Protein AF-A0A2D7XZB2-F1 (afdb_monomer)

Sequence (130 aa):
MTSLKFTTASALAALTLAACATAPNVPESSLPVRAEGALLSADAAGLAQTDLPKDWWRLYDSPVLDDLVQTALANNRSLAVSAANLEQVRAGLTQARAALLPSTTASSSAQYVRDPSFAPGDVETDVYSL

Foldseek 3Di:
DVVVVVVVVVVVVVVVVVVVDDDPDDPPPPDPPDPPDDDPPDDPVPDDPDDQDPPNVCVVVDPVSVVVVVVCVVDPVVVVVVVVVVVVVVVVVVVVVVVVDDDDDDDDDDDDDDDPVPDPPDPDDDDDDD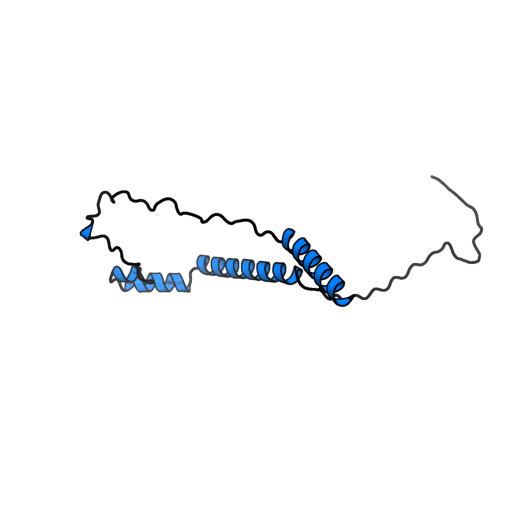

Mean predicted aligned error: 15.47 Å

Secondary structure (DSSP, 8-state):
--HHHHHHHHHHHHHHHHTT----------------SPPTT--TTS---SPPPTTGGGGG--HHHHHHHHHHHHH-HHHHHHHHHHHHHHHHHHHHHHTTSPP------------GGG-TT---------

pLDDT: mean 80.95, std 15.68, range [46.59, 98.44]

Radius of gyration: 35.34 Å; Cα contacts (8 Å, |Δi|>4): 7; chains: 1; bounding box: 74×68×98 Å

Solvent-accessible surface area (backbone atoms only — not comparable to full-atom values): 8952 Å² total; per-residue (Å²): 122,67,70,66,56,54,53,53,51,51,52,52,53,52,55,58,57,55,71,74,67,74,78,79,85,77,74,81,82,72,69,73,79,68,85,79,66,77,56,94,85,60,59,80,86,78,58,74,93,61,84,76,59,94,66,52,73,59,80,67,77,42,73,69,56,52,52,52,51,52,53,43,73,75,68,41,62,68,59,52,52,52,52,51,52,53,50,51,53,50,52,52,51,52,53,61,56,53,70,77,47,93,83,87,85,87,84,87,86,86,85,88,81,86,69,79,90,74,55,98,78,78,88,72,93,78,91,81,87,131

Structure (mmCIF, N/CA/C/O backbone):
data_AF-A0A2D7XZB2-F1
#
_entry.id   AF-A0A2D7XZB2-F1
#
loop_
_atom_site.group_PDB
_atom_site.id
_atom_site.type_symbol
_atom_site.label_atom_id
_atom_site.label_alt_id
_atom_site.label_comp_id
_atom_site.label_asym_id
_atom_site.label_entity_id
_atom_site.label_seq_id
_atom_site.pdbx_PDB_ins_code
_atom_site.Cartn_x
_atom_site.Cartn_y
_atom_site.Cartn_z
_atom_site.occupancy
_atom_site.B_iso_or_equiv
_atom_site.auth_seq_id
_atom_site.auth_comp_id
_atom_site.auth_asym_id
_atom_site.auth_atom_id
_atom_site.pdbx_PDB_model_num
ATOM 1 N N . MET A 1 1 ? 47.404 -34.218 -13.547 1.00 53.44 1 MET A N 1
ATOM 2 C CA . MET A 1 1 ? 47.895 -33.053 -12.763 1.00 53.44 1 MET A CA 1
ATOM 3 C C . MET A 1 1 ? 47.339 -31.704 -13.242 1.00 53.44 1 MET A C 1
ATOM 5 O O . MET A 1 1 ? 47.364 -30.757 -12.469 1.00 53.44 1 MET A O 1
ATOM 9 N N . THR A 1 2 ? 46.795 -31.589 -14.461 1.00 53.12 2 THR A N 1
ATOM 10 C CA . THR A 1 2 ? 46.136 -30.369 -14.979 1.00 53.12 2 THR A CA 1
ATOM 11 C C . THR A 1 2 ? 44.726 -30.149 -14.413 1.00 53.12 2 THR A C 1
ATOM 13 O O . THR A 1 2 ? 44.382 -29.019 -14.083 1.00 53.12 2 THR A O 1
ATOM 16 N N . SER A 1 3 ? 43.955 -31.220 -14.179 1.00 51.66 3 SER A N 1
ATOM 17 C CA . SER A 1 3 ? 42.601 -31.142 -13.592 1.00 51.66 3 SER A CA 1
ATOM 18 C C . SER A 1 3 ? 42.549 -30.506 -12.197 1.00 51.66 3 SER A C 1
ATOM 20 O O . SER A 1 3 ? 41.578 -29.832 -11.880 1.00 51.66 3 SER A O 1
ATOM 22 N N . LEU A 1 4 ? 43.602 -30.677 -11.385 1.00 58.72 4 LEU A N 1
ATOM 23 C CA . LEU A 1 4 ? 43.670 -30.139 -10.019 1.00 58.72 4 LEU A CA 1
ATOM 24 C C . LEU A 1 4 ? 43.961 -28.626 -9.993 1.00 58.72 4 LEU A C 1
ATOM 26 O O . LEU A 1 4 ? 43.630 -27.954 -9.025 1.00 58.72 4 LEU A O 1
ATOM 30 N N . LYS A 1 5 ? 44.569 -28.084 -11.060 1.00 63.25 5 LYS A N 1
ATOM 31 C CA . LYS A 1 5 ? 44.824 -26.640 -11.213 1.00 63.25 5 LYS A CA 1
ATOM 32 C C . LYS A 1 5 ? 43.595 -25.887 -11.734 1.00 63.25 5 LYS A C 1
ATOM 34 O O . LYS A 1 5 ? 43.411 -24.720 -11.408 1.00 63.25 5 LYS A O 1
ATOM 39 N N . PHE A 1 6 ? 42.746 -26.551 -12.522 1.00 66.69 6 PHE A N 1
ATOM 40 C CA . PHE A 1 6 ? 41.487 -25.972 -13.003 1.00 66.69 6 PHE A CA 1
ATOM 41 C C . PHE A 1 6 ? 40.435 -25.858 -11.892 1.00 66.69 6 PHE A C 1
ATOM 43 O O . PHE A 1 6 ? 39.733 -24.852 -11.818 1.00 66.69 6 PHE A O 1
ATOM 50 N N . THR A 1 7 ? 40.359 -26.838 -10.986 1.00 74.12 7 THR A N 1
ATOM 51 C CA . THR A 1 7 ? 39.430 -26.791 -9.846 1.00 74.12 7 THR A CA 1
ATOM 52 C C . THR A 1 7 ? 39.797 -25.714 -8.825 1.00 74.12 7 THR A C 1
ATOM 54 O O . THR A 1 7 ? 38.906 -25.017 -8.345 1.00 74.12 7 THR A O 1
ATOM 57 N N . THR A 1 8 ? 41.086 -25.501 -8.531 1.00 76.81 8 THR A N 1
ATOM 58 C CA . THR A 1 8 ? 41.517 -24.424 -7.618 1.00 76.81 8 THR A CA 1
ATOM 59 C C . THR A 1 8 ? 41.305 -23.030 -8.211 1.00 76.81 8 THR A C 1
ATOM 61 O O . THR A 1 8 ? 40.871 -22.129 -7.497 1.00 76.81 8 THR A O 1
ATOM 64 N N . ALA A 1 9 ? 41.543 -22.849 -9.515 1.00 81.25 9 ALA A N 1
ATOM 65 C CA . ALA A 1 9 ? 41.283 -21.584 -10.204 1.00 81.25 9 ALA A CA 1
ATOM 66 C C . ALA A 1 9 ? 39.786 -21.227 -10.223 1.00 81.25 9 ALA A C 1
ATOM 68 O O . ALA A 1 9 ? 39.421 -20.078 -9.983 1.00 81.25 9 ALA A O 1
ATOM 69 N N . SER A 1 10 ? 38.913 -22.216 -10.443 1.00 83.81 10 SER A N 1
ATOM 70 C CA . SER A 1 10 ? 37.459 -22.025 -10.392 1.00 83.81 10 SER A CA 1
ATOM 71 C C . SER A 1 10 ? 36.968 -21.677 -8.981 1.00 83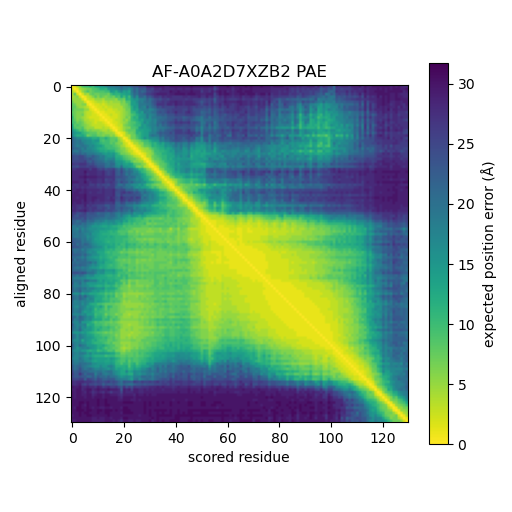.81 10 SER A C 1
ATOM 73 O O . SER A 1 10 ? 36.154 -20.768 -8.831 1.00 83.81 10 SER A O 1
ATOM 75 N N . ALA A 1 11 ? 37.509 -22.328 -7.945 1.00 82.94 11 ALA A N 1
ATOM 76 C CA . ALA A 1 11 ? 37.172 -22.027 -6.554 1.00 82.94 11 ALA A CA 1
ATOM 77 C C . ALA A 1 11 ? 37.596 -20.606 -6.142 1.00 82.94 11 ALA A C 1
ATOM 79 O O . ALA A 1 11 ? 36.831 -19.903 -5.483 1.00 82.94 11 ALA A O 1
ATOM 80 N N . LEU A 1 12 ? 38.783 -20.157 -6.568 1.00 84.25 12 LEU A N 1
ATOM 81 C CA . LEU A 1 12 ? 39.266 -18.805 -6.281 1.00 84.25 12 LEU A CA 1
ATOM 82 C C . LEU A 1 12 ? 38.424 -17.735 -6.995 1.00 84.25 12 LEU A C 1
ATOM 84 O O . LEU A 1 12 ? 38.080 -16.728 -6.382 1.00 84.25 12 LEU A O 1
ATOM 88 N N . ALA A 1 13 ? 38.035 -17.974 -8.251 1.00 84.31 13 ALA A N 1
ATOM 89 C CA . ALA A 1 13 ? 37.164 -17.073 -9.009 1.00 84.31 13 ALA A CA 1
ATOM 90 C C . ALA A 1 13 ? 35.739 -16.985 -8.427 1.00 84.31 13 ALA A C 1
ATOM 92 O O . ALA A 1 13 ? 35.132 -15.916 -8.424 1.00 84.31 13 ALA A O 1
ATOM 93 N N . ALA A 1 14 ? 35.204 -18.089 -7.898 1.00 82.06 14 ALA A N 1
ATOM 94 C CA . ALA A 1 14 ? 33.916 -18.079 -7.207 1.00 82.06 14 ALA A CA 1
ATOM 95 C C . ALA A 1 14 ? 33.972 -17.266 -5.898 1.00 82.06 14 ALA A C 1
ATOM 97 O O . ALA A 1 14 ? 33.037 -16.526 -5.591 1.00 82.06 14 ALA A O 1
ATOM 98 N N . LEU A 1 15 ? 35.085 -17.353 -5.156 1.00 80.06 15 LEU A N 1
ATOM 99 C CA . LEU A 1 15 ? 35.289 -16.603 -3.912 1.00 80.06 15 LEU A CA 1
ATOM 100 C C . LEU A 1 15 ? 35.395 -15.087 -4.147 1.00 80.06 15 LEU A C 1
ATOM 102 O O . LEU A 1 15 ? 34.860 -14.309 -3.360 1.00 80.06 15 LEU A O 1
ATOM 106 N N . THR A 1 16 ? 36.054 -14.657 -5.229 1.00 81.88 16 THR A N 1
ATOM 107 C CA . THR A 1 16 ? 36.184 -13.228 -5.560 1.00 81.88 16 THR A CA 1
ATOM 108 C C . THR A 1 16 ? 34.880 -12.619 -6.077 1.00 81.88 16 THR A C 1
ATOM 110 O O . THR A 1 16 ? 34.613 -11.455 -5.791 1.00 81.88 16 THR A O 1
ATOM 113 N N . LEU A 1 17 ? 34.028 -13.388 -6.769 1.00 76.75 17 LEU A N 1
ATOM 114 C CA . LEU A 1 17 ? 32.691 -12.930 -7.181 1.00 76.75 17 LEU A CA 1
ATOM 115 C C . LEU A 1 17 ? 31.739 -12.750 -5.990 1.00 76.75 17 LEU A C 1
ATOM 117 O O . LEU A 1 17 ? 30.981 -11.781 -5.953 1.00 76.75 17 LEU A O 1
ATOM 121 N N . ALA A 1 18 ? 31.798 -13.644 -4.998 1.00 72.12 18 ALA A N 1
ATOM 122 C CA . ALA A 1 18 ? 30.979 -13.543 -3.788 1.00 72.12 18 ALA A CA 1
ATOM 123 C C . ALA A 1 18 ? 31.308 -12.291 -2.950 1.00 72.12 18 ALA A C 1
ATOM 125 O O . ALA A 1 18 ? 30.434 -11.771 -2.261 1.00 72.12 18 ALA A O 1
ATOM 126 N N . ALA A 1 19 ? 32.532 -11.759 -3.054 1.00 69.94 19 ALA A N 1
ATOM 127 C CA . ALA A 1 19 ? 32.936 -10.530 -2.368 1.00 69.94 19 ALA A CA 1
ATOM 128 C C . ALA A 1 19 ? 32.238 -9.261 -2.903 1.00 69.94 19 ALA A C 1
ATOM 130 O O . ALA A 1 19 ? 32.157 -8.269 -2.184 1.00 69.94 19 ALA A O 1
ATOM 131 N N . CYS A 1 20 ? 31.709 -9.282 -4.134 1.00 74.94 20 CYS A N 1
ATOM 132 C CA . CYS A 1 20 ? 30.974 -8.152 -4.716 1.00 74.94 20 CYS A CA 1
ATOM 133 C C . CYS A 1 20 ? 29.473 -8.145 -4.377 1.00 74.94 20 CYS A C 1
ATOM 135 O O . CYS A 1 20 ? 28.817 -7.125 -4.577 1.00 74.94 20 CYS A O 1
ATOM 137 N N . ALA A 1 21 ? 28.916 -9.254 -3.882 1.00 70.25 21 ALA A N 1
ATOM 138 C CA . ALA A 1 21 ? 27.491 -9.386 -3.584 1.00 70.25 21 ALA A CA 1
ATOM 139 C C . ALA A 1 21 ? 27.226 -9.218 -2.079 1.00 70.25 21 ALA A C 1
ATOM 141 O O . ALA A 1 21 ? 26.958 -10.188 -1.373 1.00 70.25 21 ALA A O 1
ATOM 142 N N . THR A 1 22 ? 27.298 -7.988 -1.567 1.00 74.38 22 THR A N 1
ATOM 143 C CA . THR A 1 22 ? 26.954 -7.689 -0.169 1.00 74.38 22 THR A CA 1
ATOM 144 C C . THR A 1 22 ? 25.600 -6.984 -0.095 1.00 74.38 22 THR A C 1
ATOM 146 O O . THR A 1 22 ? 25.438 -5.843 -0.524 1.00 74.38 22 THR A O 1
ATOM 149 N N . ALA A 1 23 ? 24.590 -7.669 0.449 1.00 73.56 23 ALA A N 1
ATOM 150 C CA . ALA A 1 23 ? 23.353 -7.005 0.846 1.00 73.56 23 ALA A CA 1
ATOM 151 C C . ALA A 1 23 ? 23.633 -6.150 2.098 1.00 73.56 23 ALA A C 1
ATOM 153 O O . ALA A 1 23 ? 24.299 -6.639 3.017 1.00 73.56 23 ALA A O 1
ATOM 154 N N . PRO A 1 24 ? 23.145 -4.899 2.172 1.00 75.12 24 PRO A N 1
ATOM 155 C CA . PRO A 1 24 ? 23.237 -4.109 3.393 1.00 75.12 24 PRO A CA 1
ATOM 156 C C . PRO A 1 24 ? 22.569 -4.854 4.554 1.00 75.12 24 PRO A C 1
ATOM 158 O O . PRO A 1 24 ? 21.476 -5.398 4.389 1.00 75.12 24 PRO A O 1
ATOM 161 N N . ASN A 1 25 ? 23.207 -4.874 5.726 1.00 78.75 25 ASN A N 1
ATOM 162 C CA . ASN A 1 25 ? 22.571 -5.378 6.940 1.00 78.75 25 ASN A CA 1
ATOM 163 C C . ASN A 1 25 ? 21.415 -4.430 7.287 1.00 78.75 25 ASN A C 1
ATOM 165 O O . ASN A 1 25 ? 21.650 -3.272 7.635 1.00 78.75 25 ASN A O 1
ATOM 169 N N . VAL A 1 26 ? 20.178 -4.893 7.104 1.00 77.81 26 VAL A N 1
ATOM 170 C CA . VAL A 1 26 ? 18.997 -4.122 7.489 1.00 77.81 26 VAL A CA 1
ATOM 171 C C . VAL A 1 26 ? 18.875 -4.255 9.005 1.00 77.81 26 VAL A C 1
ATOM 173 O O . VAL A 1 26 ? 18.661 -5.373 9.476 1.00 77.81 26 VAL A O 1
ATOM 176 N N . PRO A 1 27 ? 19.029 -3.167 9.780 1.00 77.81 27 PRO A N 1
ATOM 177 C CA . PRO A 1 27 ? 18.855 -3.249 11.221 1.00 77.81 27 PRO A CA 1
ATOM 178 C C . PRO A 1 27 ? 17.433 -3.723 11.518 1.00 77.81 27 PRO A C 1
ATOM 180 O O . PRO A 1 27 ? 16.477 -3.253 10.894 1.00 77.81 27 PRO A O 1
ATOM 183 N N . GLU A 1 28 ? 17.284 -4.646 12.469 1.00 78.75 28 GLU A N 1
ATOM 184 C CA . GLU A 1 28 ? 15.963 -4.955 13.005 1.00 78.75 28 GLU A CA 1
ATOM 185 C C . GLU A 1 28 ? 15.343 -3.654 13.512 1.00 78.75 28 GLU A C 1
ATOM 187 O O . GLU A 1 28 ? 15.909 -2.957 14.357 1.00 78.75 28 GLU A O 1
ATOM 192 N N . SER A 1 29 ? 14.183 -3.304 12.959 1.00 71.62 29 SER A N 1
ATOM 193 C CA . SER A 1 29 ? 13.388 -2.204 13.479 1.00 71.62 29 SER A CA 1
ATOM 194 C C . SER A 1 29 ? 12.814 -2.668 14.812 1.00 71.62 29 SER A C 1
ATOM 196 O O . SER A 1 29 ? 11.737 -3.261 14.866 1.00 71.62 29 SER A O 1
ATOM 198 N N . SER A 1 30 ? 13.555 -2.442 15.898 1.00 72.25 30 SER A N 1
ATOM 199 C CA . SER A 1 30 ? 12.954 -2.471 17.219 1.00 72.25 30 SER A CA 1
ATOM 200 C C . SER A 1 30 ? 11.943 -1.333 17.243 1.00 72.25 30 SER A C 1
ATOM 202 O O . SER A 1 30 ? 12.283 -0.150 17.155 1.00 72.25 30 SER A O 1
ATOM 204 N N . LEU A 1 31 ? 10.661 -1.694 17.272 1.00 70.81 31 LEU A N 1
ATOM 205 C CA . LEU A 1 31 ? 9.635 -0.727 17.622 1.00 70.81 31 LEU A CA 1
ATOM 206 C C . LEU A 1 31 ? 10.064 -0.128 18.969 1.00 70.81 31 LEU A C 1
ATOM 208 O O . LEU A 1 31 ? 10.470 -0.898 19.850 1.00 70.81 31 LEU A O 1
ATOM 212 N N . PRO A 1 32 ? 10.029 1.208 19.141 1.00 70.00 32 PRO A N 1
ATOM 213 C CA . PRO A 1 32 ? 10.231 1.778 20.462 1.00 70.00 32 PRO A CA 1
ATOM 214 C C . PRO A 1 32 ? 9.286 1.039 21.403 1.00 70.00 32 PRO A C 1
ATOM 216 O O . PRO A 1 32 ? 8.134 0.792 21.029 1.00 70.00 32 PRO A O 1
ATOM 219 N N . VAL A 1 33 ? 9.823 0.612 22.551 1.00 65.25 33 VAL A N 1
ATOM 220 C CA . VAL A 1 33 ? 9.089 -0.103 23.595 1.00 65.25 33 VAL A CA 1
ATOM 221 C C . VAL A 1 33 ? 7.661 0.436 23.635 1.00 65.25 33 VAL A C 1
ATOM 223 O O . VAL A 1 33 ? 7.446 1.646 23.770 1.00 65.25 33 VAL A O 1
ATOM 226 N N . ARG A 1 34 ? 6.710 -0.473 23.370 1.00 60.03 34 ARG A N 1
ATOM 227 C CA . ARG A 1 34 ? 5.263 -0.227 23.370 1.00 60.03 34 ARG A CA 1
ATOM 228 C C . ARG A 1 34 ? 4.969 0.667 24.574 1.00 60.03 34 ARG A C 1
ATOM 230 O O . ARG A 1 34 ? 5.584 0.440 25.603 1.00 60.03 34 ARG A O 1
ATOM 237 N N . ALA A 1 35 ? 4.107 1.678 24.461 1.00 62.31 35 ALA A N 1
ATOM 238 C CA . ALA A 1 35 ? 3.803 2.566 25.585 1.00 62.31 35 ALA A CA 1
ATOM 239 C C . ALA A 1 35 ? 3.418 1.739 26.834 1.00 62.31 35 ALA A C 1
ATOM 241 O O . ALA A 1 35 ? 2.279 1.318 26.985 1.00 62.31 35 ALA A O 1
ATOM 242 N N . GLU A 1 36 ? 4.398 1.476 27.698 1.00 57.56 36 GLU A N 1
ATOM 243 C CA . GLU A 1 36 ? 4.303 0.687 28.934 1.00 57.56 36 GLU A CA 1
ATOM 244 C C . GLU A 1 36 ? 3.783 1.552 30.087 1.00 57.56 36 GLU A C 1
ATOM 246 O O . GLU A 1 36 ? 3.749 1.136 31.244 1.00 57.56 36 GLU A O 1
ATOM 251 N N . GLY A 1 37 ? 3.368 2.783 29.779 1.00 62.56 37 GLY A N 1
ATOM 252 C CA . G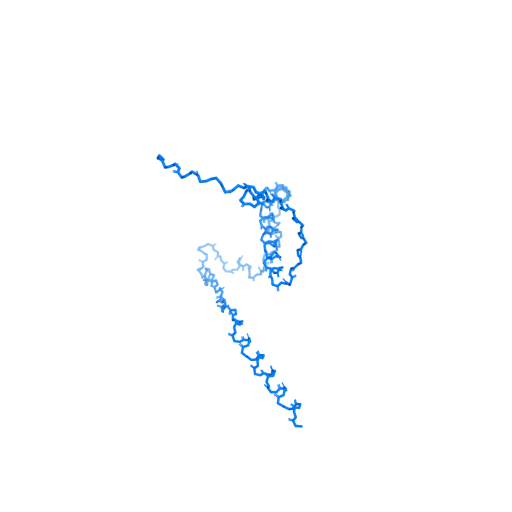LY A 1 37 ? 2.648 3.623 30.713 1.00 62.56 37 GLY A CA 1
ATOM 253 C C . GLY A 1 37 ? 1.306 2.983 31.037 1.00 62.56 37 GLY A C 1
ATOM 254 O O . GLY A 1 37 ? 0.526 2.672 30.136 1.00 62.56 37 GLY A O 1
ATOM 255 N N . ALA A 1 38 ? 1.030 2.819 32.330 1.00 63.53 38 ALA A N 1
ATOM 256 C CA . ALA A 1 38 ? -0.302 2.476 32.798 1.00 63.53 38 ALA A CA 1
ATOM 257 C C . ALA A 1 38 ? -1.309 3.453 32.174 1.00 63.53 38 ALA A C 1
ATOM 259 O O . ALA A 1 38 ? -1.157 4.674 32.289 1.00 63.53 38 ALA A O 1
ATOM 260 N N . LEU A 1 39 ? -2.328 2.925 31.496 1.00 67.69 39 LEU A N 1
ATOM 261 C CA . LEU A 1 39 ? -3.438 3.756 31.055 1.00 67.69 39 LEU A CA 1
ATOM 262 C C . LEU A 1 39 ? -4.066 4.363 32.313 1.00 67.69 39 LEU A C 1
ATOM 264 O O . LEU A 1 39 ? -4.502 3.633 33.198 1.00 67.69 39 LEU A O 1
ATOM 268 N N . LEU A 1 40 ? -4.119 5.695 32.384 1.00 70.62 40 LEU A N 1
ATOM 269 C CA . LEU A 1 40 ? -4.575 6.449 33.564 1.00 70.62 40 LEU A CA 1
ATOM 270 C C . LEU A 1 40 ? -6.006 6.097 34.022 1.00 70.62 40 LEU A C 1
ATOM 272 O O . LEU A 1 40 ? -6.419 6.500 35.106 1.00 70.62 40 LEU A O 1
ATOM 276 N N . SER A 1 41 ? -6.769 5.362 33.209 1.00 66.62 41 SER A N 1
ATOM 277 C CA . SER A 1 41 ? -8.132 4.914 33.515 1.00 66.62 41 SER A CA 1
ATOM 278 C C . SER A 1 41 ? -8.386 3.424 33.267 1.00 66.62 41 SER A C 1
ATOM 280 O O . SER A 1 41 ? -9.545 3.027 33.299 1.00 66.62 41 SER A O 1
ATOM 282 N N . ALA A 1 42 ? -7.361 2.598 33.022 1.00 65.31 42 ALA A N 1
ATOM 283 C CA . ALA A 1 42 ? -7.569 1.153 32.894 1.00 65.31 42 ALA A CA 1
ATOM 284 C C . ALA A 1 42 ? -7.096 0.431 34.155 1.00 65.31 42 ALA A C 1
ATOM 286 O O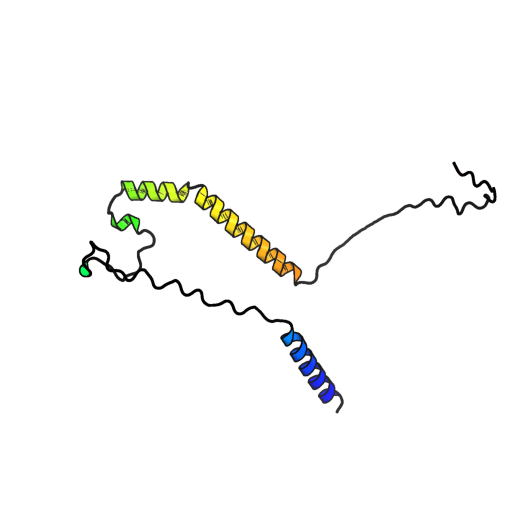 . ALA A 1 42 ? -5.925 0.515 34.531 1.00 65.31 42 ALA A O 1
ATOM 287 N N . ASP A 1 43 ? -7.996 -0.310 34.793 1.00 65.38 43 ASP A N 1
ATOM 288 C CA . ASP A 1 43 ? -7.596 -1.353 35.721 1.00 65.38 43 ASP A CA 1
ATOM 289 C C . ASP A 1 43 ? -6.899 -2.477 34.936 1.00 65.38 43 ASP A C 1
ATOM 291 O O . ASP A 1 43 ? -7.300 -2.842 33.829 1.00 65.38 43 ASP A O 1
ATOM 295 N N . ALA A 1 44 ? -5.826 -3.037 35.496 1.00 61.41 44 ALA A N 1
ATOM 296 C CA . ALA A 1 44 ? -5.059 -4.091 34.831 1.00 61.41 44 ALA A CA 1
ATOM 297 C C . ALA A 1 44 ? -5.882 -5.372 34.568 1.00 61.41 44 ALA A C 1
ATOM 299 O O . ALA A 1 44 ? -5.450 -6.210 33.781 1.00 61.41 44 ALA A O 1
ATOM 300 N N . ALA A 1 45 ? -7.052 -5.526 35.202 1.00 62.69 45 ALA A N 1
ATOM 301 C CA . ALA A 1 45 ? -7.943 -6.667 35.010 1.00 62.69 45 ALA A CA 1
ATOM 302 C C . ALA A 1 45 ? -8.824 -6.539 33.748 1.00 62.69 45 ALA A C 1
ATOM 304 O O . ALA A 1 45 ? -9.228 -7.561 33.197 1.00 62.69 45 ALA A O 1
ATOM 305 N N . GLY A 1 46 ? -9.067 -5.322 33.250 1.00 61.91 46 GLY A N 1
ATOM 306 C CA . GLY A 1 46 ? -9.792 -5.055 32.002 1.00 61.91 46 GLY A CA 1
ATOM 307 C C . GLY A 1 46 ? -8.944 -5.135 30.724 1.00 61.91 46 GLY A C 1
ATOM 308 O O . GLY A 1 46 ? -9.485 -5.057 29.621 1.00 61.91 46 GLY A O 1
ATOM 309 N N . LEU A 1 47 ? -7.621 -5.292 30.839 1.00 66.88 47 LEU A N 1
ATOM 310 C CA . LEU A 1 47 ? -6.708 -5.349 29.695 1.00 66.88 47 LEU A CA 1
ATOM 311 C C . LEU A 1 47 ? -6.473 -6.795 29.246 1.00 66.88 47 LEU A C 1
ATOM 313 O O . LEU A 1 47 ? -5.715 -7.546 29.861 1.00 66.88 47 LEU A O 1
ATOM 317 N N . ALA A 1 48 ? -7.088 -7.179 28.128 1.00 68.12 48 ALA A N 1
ATOM 318 C CA . ALA A 1 48 ? -6.808 -8.458 27.490 1.00 68.12 48 ALA A CA 1
ATOM 319 C C . ALA A 1 48 ? -5.393 -8.452 26.880 1.00 68.12 48 ALA A C 1
ATOM 321 O O . ALA A 1 48 ? -5.100 -7.692 25.963 1.00 68.12 48 ALA A O 1
ATOM 322 N N . GLN A 1 49 ? -4.525 -9.344 27.363 1.00 69.19 49 GLN A N 1
ATOM 323 C CA . GLN A 1 49 ? -3.182 -9.600 26.807 1.00 69.19 49 GLN A CA 1
ATOM 324 C C . GLN A 1 49 ? -3.219 -10.508 25.558 1.00 69.19 49 GLN A C 1
ATOM 326 O O . GLN A 1 49 ? -2.193 -11.024 25.122 1.00 69.19 49 GLN A O 1
ATOM 331 N N . THR A 1 50 ? -4.411 -10.765 25.021 1.00 74.81 50 THR A N 1
ATOM 332 C CA . THR A 1 50 ? -4.648 -11.636 23.866 1.00 74.81 50 THR A CA 1
ATOM 333 C C . THR A 1 50 ? -4.758 -10.802 22.599 1.00 74.81 50 THR A C 1
ATOM 335 O O . THR A 1 50 ? -5.237 -9.668 22.639 1.00 74.81 50 THR A O 1
ATOM 338 N N . ASP A 1 51 ? -4.330 -11.374 21.475 1.00 81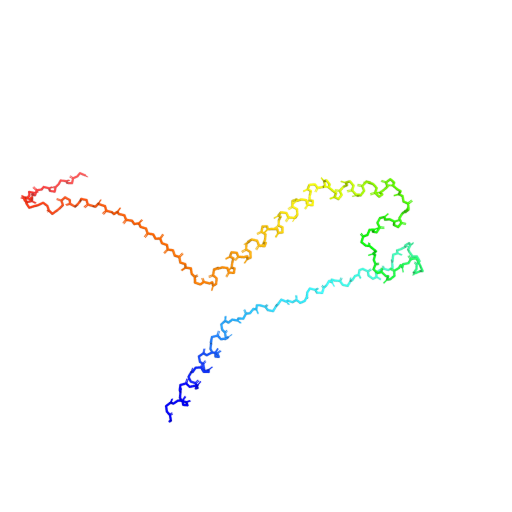.75 51 ASP A N 1
ATOM 339 C CA . ASP A 1 51 ? -4.474 -10.734 20.172 1.00 81.75 51 ASP A CA 1
ATOM 340 C C . ASP A 1 51 ? -5.944 -10.416 19.880 1.00 81.75 51 ASP A C 1
ATOM 342 O O . ASP A 1 51 ? -6.840 -11.248 20.053 1.00 81.75 51 ASP A O 1
ATOM 346 N N . LEU A 1 52 ? -6.191 -9.190 19.417 1.00 84.19 52 LEU A N 1
ATOM 347 C CA . LEU A 1 52 ? -7.523 -8.774 19.003 1.00 84.19 52 LEU A CA 1
ATOM 348 C C . LEU A 1 52 ? -7.976 -9.614 17.795 1.00 84.19 52 LEU A C 1
ATOM 350 O O . LEU A 1 52 ? -7.189 -9.836 16.867 1.00 84.19 52 LEU A O 1
ATOM 354 N N . PRO A 1 53 ? -9.245 -10.053 17.753 1.00 88.75 53 PRO A N 1
ATOM 355 C CA . PRO A 1 53 ? -9.781 -10.712 16.572 1.00 88.75 53 PRO A CA 1
ATOM 356 C C . PRO A 1 53 ? -9.733 -9.765 15.365 1.00 88.75 53 PRO A C 1
ATOM 358 O O . PRO A 1 53 ? -9.812 -8.545 15.512 1.00 88.75 53 PRO A O 1
ATOM 361 N N . LYS A 1 54 ? -9.646 -10.330 14.153 1.00 91.38 54 LYS A N 1
ATOM 362 C CA . LYS A 1 54 ? -9.671 -9.553 12.896 1.00 91.38 54 LYS A CA 1
ATOM 363 C C . LYS A 1 54 ? -10.859 -8.594 12.835 1.00 91.38 54 LYS A C 1
ATOM 365 O O . LYS A 1 54 ? -10.686 -7.428 12.490 1.00 91.38 54 LYS A O 1
ATOM 370 N N . ASP A 1 55 ? -12.020 -9.083 13.255 1.00 94.00 55 ASP A N 1
ATOM 371 C CA . ASP A 1 55 ? -13.276 -8.338 13.259 1.00 94.00 55 ASP A CA 1
ATOM 372 C C . ASP A 1 55 ? -13.522 -7.702 14.631 1.00 94.00 55 ASP A C 1
ATOM 374 O O . ASP A 1 55 ? -14.576 -7.869 15.242 1.00 94.00 55 ASP A O 1
ATOM 378 N N . TRP A 1 56 ? -12.515 -7.007 15.159 1.00 93.38 56 TRP A N 1
ATOM 379 C CA . TRP A 1 56 ? -12.517 -6.436 16.509 1.00 93.38 56 TRP A CA 1
ATOM 380 C C . TRP A 1 56 ? -13.748 -5.575 16.821 1.00 93.38 56 TRP A C 1
ATOM 382 O O . TRP A 1 56 ? -14.169 -5.507 17.972 1.00 93.38 56 TRP A O 1
ATOM 392 N N . TRP A 1 57 ? -14.366 -4.946 15.818 1.00 95.06 5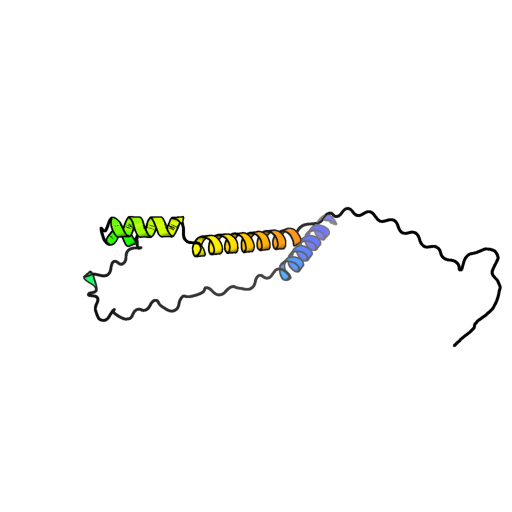7 TRP A N 1
ATOM 393 C CA . TRP A 1 57 ? -15.559 -4.117 16.002 1.00 95.06 57 TRP A CA 1
ATOM 394 C C . TRP A 1 57 ? -16.788 -4.930 16.436 1.00 95.06 57 TRP A C 1
ATOM 396 O O . TRP A 1 57 ? -17.730 -4.367 16.988 1.00 95.06 57 TRP A O 1
ATOM 406 N N . ARG A 1 58 ? -16.785 -6.256 16.245 1.00 94.94 58 ARG A N 1
ATOM 407 C CA . ARG A 1 58 ? -17.864 -7.136 16.715 1.00 94.94 58 ARG A CA 1
ATOM 408 C C . ARG A 1 58 ? -17.897 -7.280 18.230 1.00 94.94 58 ARG A C 1
ATOM 410 O O . ARG A 1 58 ? -18.940 -7.618 18.766 1.00 94.94 58 ARG A O 1
ATOM 417 N N . LEU A 1 59 ? -16.813 -6.927 18.923 1.00 92.38 59 LEU A N 1
ATOM 418 C CA . LEU A 1 59 ? -16.772 -6.878 20.388 1.00 92.38 59 LEU A CA 1
ATOM 419 C C . LEU A 1 59 ? -17.741 -5.838 20.984 1.00 92.38 59 LEU A C 1
ATOM 421 O O . LEU A 1 59 ? -17.984 -5.856 22.185 1.00 92.38 59 LEU A O 1
ATOM 425 N N . TYR A 1 60 ? -18.290 -4.935 20.163 1.00 93.38 60 TYR A N 1
ATOM 426 C CA . TYR A 1 60 ? -19.301 -3.958 20.574 1.00 93.38 60 TYR A CA 1
ATOM 427 C C . TYR A 1 60 ? -20.744 -4.488 20.504 1.00 93.38 60 TYR A C 1
ATOM 429 O O . TYR A 1 60 ? -21.656 -3.744 20.862 1.00 93.38 60 TYR A O 1
ATOM 437 N N . ASP A 1 61 ? -20.970 -5.709 19.999 1.00 95.56 61 ASP A N 1
ATOM 438 C CA . ASP A 1 61 ? -22.296 -6.339 19.863 1.00 95.56 61 ASP A CA 1
ATOM 439 C C . ASP A 1 61 ? -23.363 -5.443 19.192 1.00 95.56 61 ASP A C 1
ATOM 441 O O . ASP A 1 61 ? -24.551 -5.473 19.518 1.00 95.56 61 ASP A O 1
ATOM 445 N N . SER A 1 62 ? -22.946 -4.628 18.216 1.00 97.88 62 SER A N 1
ATOM 446 C CA . SER A 1 62 ? -23.828 -3.711 17.488 1.00 97.88 62 SER A CA 1
ATOM 447 C C . SER A 1 62 ? -24.007 -4.149 16.029 1.00 97.88 62 SER A C 1
ATOM 449 O O . SER A 1 62 ? -23.063 -4.035 15.241 1.00 97.88 62 SER A O 1
ATOM 451 N N . PRO A 1 63 ? -25.211 -4.595 15.618 1.00 96.62 63 PRO A N 1
ATOM 452 C CA . PRO A 1 63 ? -25.461 -5.009 14.235 1.00 96.62 63 PRO A CA 1
ATOM 453 C C . PRO A 1 63 ? -25.376 -3.836 13.249 1.00 96.62 63 PRO A C 1
ATOM 455 O O . PRO A 1 63 ? -24.968 -4.016 12.107 1.00 96.62 63 PRO A O 1
ATOM 458 N N . VAL A 1 64 ? -25.707 -2.620 13.699 1.00 98.12 64 VAL A N 1
ATOM 459 C CA . VAL A 1 64 ? -25.568 -1.398 12.889 1.00 98.12 64 VAL A CA 1
ATOM 460 C C . VAL A 1 64 ? -24.095 -1.095 12.623 1.00 98.12 64 VAL A C 1
ATOM 462 O O . VAL A 1 64 ? -23.730 -0.720 11.513 1.00 98.12 64 VAL A O 1
ATOM 465 N N . LEU A 1 65 ? -23.235 -1.268 13.632 1.00 97.69 65 LEU A N 1
ATOM 466 C CA . LEU A 1 65 ? -21.798 -1.062 13.465 1.00 97.69 65 LEU A CA 1
ATOM 467 C C . LEU A 1 65 ? -21.198 -2.092 12.503 1.00 97.69 65 LEU A C 1
ATOM 469 O O . LEU A 1 65 ? -20.395 -1.714 11.654 1.00 97.69 65 LEU A O 1
ATOM 473 N N . ASP A 1 66 ? -21.595 -3.364 12.617 1.00 97.50 66 ASP A N 1
ATOM 474 C CA . ASP A 1 66 ? -21.116 -4.420 11.718 1.00 97.50 66 ASP A CA 1
ATOM 475 C C . ASP A 1 66 ? -21.442 -4.086 10.255 1.00 97.50 66 ASP A C 1
ATOM 477 O O . ASP A 1 66 ? -20.551 -4.119 9.408 1.00 97.50 66 ASP A O 1
ATOM 481 N N . ASP A 1 67 ? -22.675 -3.660 9.968 1.00 97.75 67 ASP A N 1
ATOM 482 C CA . ASP A 1 67 ? -23.096 -3.291 8.611 1.00 97.75 67 ASP A CA 1
ATOM 483 C C . ASP A 1 67 ? -22.327 -2.080 8.055 1.00 97.75 67 ASP A C 1
ATOM 485 O O . ASP A 1 67 ? -21.874 -2.084 6.905 1.00 97.75 67 ASP A O 1
ATOM 489 N N . LEU A 1 68 ? -22.093 -1.059 8.886 1.00 97.75 68 LEU A N 1
ATOM 490 C CA . LEU A 1 68 ? -21.314 0.118 8.494 1.00 97.75 68 LEU A CA 1
ATOM 491 C C . LEU A 1 68 ? -19.859 -0.234 8.178 1.00 97.75 68 LEU A C 1
ATOM 493 O O . LEU A 1 68 ? -19.319 0.236 7.173 1.00 97.75 68 LEU A O 1
ATOM 497 N N . VAL A 1 69 ? -19.220 -1.063 9.008 1.00 97.19 69 VAL A N 1
ATOM 498 C CA . VAL A 1 69 ? -17.836 -1.490 8.774 1.00 97.19 69 VAL A CA 1
ATOM 499 C C . VAL A 1 69 ? -17.749 -2.340 7.512 1.00 97.19 69 VAL A C 1
ATOM 501 O O . VAL A 1 69 ? -16.883 -2.087 6.677 1.00 97.19 69 VAL A O 1
ATOM 504 N N . GLN A 1 70 ? -18.669 -3.283 7.314 1.00 96.81 70 GLN A N 1
ATOM 505 C CA . GLN A 1 70 ? -18.695 -4.126 6.118 1.00 96.81 70 GLN A CA 1
ATOM 506 C C . GLN A 1 70 ? -18.915 -3.301 4.847 1.00 96.81 70 GLN A C 1
ATOM 508 O O . GLN A 1 70 ? -18.193 -3.463 3.859 1.00 96.81 70 GLN A O 1
ATOM 513 N N . THR A 1 71 ? -19.846 -2.348 4.889 1.00 97.19 71 THR A N 1
ATOM 514 C CA . THR A 1 71 ? -20.090 -1.416 3.783 1.00 97.19 71 THR A CA 1
ATOM 515 C C . THR A 1 71 ? -18.850 -0.577 3.479 1.00 97.19 71 THR A C 1
ATOM 517 O O . THR A 1 71 ? -18.495 -0.404 2.307 1.00 97.19 71 THR A O 1
ATOM 520 N N . ALA A 1 72 ? -18.162 -0.086 4.515 1.00 96.12 72 ALA A N 1
ATOM 521 C CA . ALA A 1 72 ? -16.925 0.664 4.361 1.00 96.12 72 ALA A CA 1
ATOM 522 C C . ALA A 1 72 ? -15.820 -0.210 3.753 1.00 96.12 72 ALA A C 1
ATOM 524 O O . ALA A 1 72 ? -15.233 0.181 2.750 1.00 96.12 72 ALA A O 1
ATOM 525 N N . LEU A 1 73 ? -15.561 -1.407 4.281 1.00 95.81 73 LEU A N 1
ATOM 526 C CA . LEU A 1 73 ? -14.536 -2.315 3.755 1.00 95.81 73 LEU A CA 1
ATOM 527 C C . LEU A 1 73 ? -14.780 -2.681 2.283 1.00 95.81 73 LEU A C 1
ATOM 529 O O . LEU A 1 73 ? -13.826 -2.745 1.510 1.00 95.81 73 LEU A O 1
ATOM 533 N N . ALA A 1 74 ? -16.041 -2.851 1.879 1.00 96.44 74 ALA A N 1
ATOM 534 C CA . ALA A 1 74 ? -16.402 -3.167 0.499 1.00 96.44 74 ALA A CA 1
ATOM 535 C C . ALA A 1 74 ? -16.249 -1.979 -0.471 1.00 96.44 74 ALA A C 1
ATOM 537 O O . ALA A 1 74 ? -15.908 -2.178 -1.636 1.00 96.44 74 ALA A O 1
ATOM 538 N N . ASN A 1 75 ? -16.496 -0.743 -0.017 1.00 97.25 75 ASN A N 1
ATOM 539 C CA . ASN A 1 75 ? -16.621 0.425 -0.903 1.00 97.25 75 ASN A CA 1
ATOM 540 C C . ASN A 1 75 ? -15.556 1.515 -0.682 1.00 97.25 75 ASN A C 1
ATOM 542 O O . ASN A 1 75 ? -15.572 2.547 -1.361 1.00 97.25 75 ASN A O 1
ATOM 546 N N . ASN A 1 76 ? -14.615 1.328 0.245 1.00 97.44 76 ASN A N 1
ATOM 547 C CA . ASN A 1 76 ? -13.624 2.347 0.580 1.00 97.44 76 ASN A CA 1
ATOM 548 C C . ASN A 1 76 ? -12.577 2.516 -0.534 1.00 97.44 76 ASN A C 1
ATOM 550 O O . ASN A 1 76 ? -11.740 1.649 -0.798 1.00 97.44 76 ASN A O 1
ATOM 554 N N . ARG A 1 77 ? -12.576 3.698 -1.161 1.00 97.69 77 ARG A N 1
ATOM 555 C CA . ARG A 1 77 ? -11.631 4.045 -2.233 1.00 97.69 77 ARG A CA 1
ATOM 556 C C . ARG A 1 77 ? -10.184 4.175 -1.774 1.00 97.69 77 ARG A C 1
ATOM 558 O O . ARG A 1 77 ? -9.295 3.878 -2.562 1.00 97.69 77 ARG A O 1
ATOM 565 N N . SER A 1 78 ? -9.936 4.544 -0.523 1.00 97.62 78 SER A N 1
ATOM 566 C CA . SER A 1 78 ? -8.580 4.577 0.033 1.00 97.62 78 SER A CA 1
ATOM 567 C C . SER A 1 78 ? -7.962 3.176 0.096 1.00 97.62 78 SER A C 1
ATOM 569 O O . SER A 1 78 ? -6.796 2.993 -0.262 1.00 97.62 78 SER A O 1
ATOM 571 N N . LEU A 1 79 ? -8.754 2.156 0.453 1.00 96.69 79 LEU A N 1
ATOM 572 C CA . LEU A 1 79 ? -8.299 0.761 0.414 1.00 96.69 79 LEU A CA 1
ATOM 573 C C . LEU A 1 79 ? -8.008 0.305 -1.020 1.00 96.69 79 LEU A C 1
ATOM 575 O O . LEU A 1 79 ? -6.978 -0.320 -1.261 1.00 96.69 79 LEU A O 1
ATOM 579 N N . ALA A 1 80 ? -8.858 0.681 -1.980 1.00 96.88 80 ALA A N 1
ATOM 580 C CA . ALA A 1 80 ? -8.625 0.379 -3.392 1.00 96.88 80 ALA A CA 1
ATOM 581 C C . ALA A 1 80 ? -7.329 1.024 -3.924 1.00 96.88 80 ALA A C 1
ATOM 583 O O . ALA A 1 80 ? -6.534 0.360 -4.584 1.00 96.88 80 ALA A O 1
ATOM 584 N N . VAL A 1 81 ? -7.073 2.293 -3.585 1.00 98.44 81 VAL A N 1
ATOM 585 C CA . VAL A 1 81 ? -5.814 2.984 -3.919 1.00 98.44 81 VAL A CA 1
ATOM 586 C C . VAL A 1 81 ? -4.616 2.289 -3.268 1.00 98.44 81 VAL A C 1
ATOM 588 O O . VAL A 1 81 ? -3.594 2.080 -3.914 1.00 98.44 81 VAL A O 1
ATOM 591 N N . SER A 1 82 ? -4.742 1.878 -2.007 1.00 97.69 82 SER A N 1
ATOM 592 C CA . SER A 1 82 ? -3.669 1.174 -1.295 1.00 97.69 82 SER A CA 1
ATOM 593 C C . SER A 1 82 ? -3.339 -0.179 -1.936 1.00 97.69 82 SER A C 1
ATOM 595 O O . SER A 1 82 ? -2.165 -0.529 -2.062 1.00 97.69 82 SER A O 1
ATOM 597 N N . ALA A 1 83 ? -4.354 -0.918 -2.395 1.00 97.88 83 ALA A N 1
ATOM 598 C CA . ALA A 1 83 ? -4.163 -2.163 -3.136 1.00 97.88 83 ALA A CA 1
ATOM 599 C C . ALA A 1 83 ? -3.434 -1.925 -4.471 1.00 97.88 83 ALA A C 1
ATOM 601 O O . ALA A 1 83 ? -2.457 -2.614 -4.762 1.00 97.88 83 ALA A O 1
ATOM 602 N N . ALA A 1 84 ? -3.834 -0.897 -5.226 1.00 98.25 84 ALA A N 1
ATOM 603 C CA . ALA A 1 84 ? -3.169 -0.517 -6.474 1.00 98.25 84 ALA A CA 1
ATOM 604 C C . ALA A 1 84 ? -1.698 -0.110 -6.255 1.00 98.25 84 ALA A C 1
ATOM 606 O O . ALA A 1 84 ? -0.819 -0.516 -7.013 1.00 98.25 84 ALA A O 1
ATOM 607 N N . ASN A 1 85 ? -1.400 0.623 -5.178 1.00 98.31 85 ASN A N 1
ATOM 608 C CA . ASN A 1 85 ? -0.023 0.968 -4.813 1.00 98.31 85 ASN A CA 1
ATOM 609 C C . ASN A 1 85 ? 0.824 -0.286 -4.540 1.00 98.31 85 ASN A C 1
ATOM 611 O O . ASN A 1 85 ? 1.974 -0.371 -4.974 1.00 98.31 85 ASN A O 1
ATOM 615 N N . LEU A 1 86 ? 0.263 -1.285 -3.851 1.00 98.31 86 LEU A N 1
ATOM 616 C CA . LEU A 1 86 ? 0.952 -2.553 -3.604 1.00 98.31 86 LEU A CA 1
ATOM 617 C C . LEU A 1 86 ? 1.230 -3.316 -4.908 1.00 98.31 86 LEU A C 1
ATOM 619 O O . LEU A 1 86 ? 2.319 -3.868 -5.078 1.00 98.31 86 LEU A O 1
ATOM 623 N N . GLU A 1 87 ? 0.274 -3.341 -5.836 1.00 98.44 87 GLU A N 1
ATOM 624 C CA . GLU A 1 87 ? 0.460 -3.933 -7.165 1.00 98.44 87 GLU A CA 1
ATOM 625 C C . GLU A 1 87 ? 1.555 -3.218 -7.960 1.00 98.44 87 GLU A C 1
ATOM 627 O O . GLU A 1 87 ? 2.442 -3.877 -8.507 1.00 98.44 87 GLU A O 1
ATOM 632 N N . GLN A 1 88 ? 1.563 -1.883 -7.952 1.00 98.38 88 GLN A N 1
ATOM 633 C CA . GLN A 1 88 ? 2.594 -1.074 -8.601 1.00 98.38 88 GLN A CA 1
ATOM 634 C C . GLN A 1 88 ? 3.993 -1.393 -8.056 1.00 98.38 88 GLN A C 1
ATOM 636 O O . GLN A 1 88 ? 4.925 -1.618 -8.831 1.00 98.38 88 GLN A O 1
ATOM 641 N N . VAL A 1 89 ? 4.148 -1.462 -6.730 1.00 98.25 89 VAL A N 1
ATOM 642 C CA . VAL A 1 89 ? 5.430 -1.811 -6.095 1.00 98.25 89 VAL A CA 1
ATOM 643 C C . VAL A 1 89 ? 5.880 -3.216 -6.502 1.00 98.25 89 VAL A C 1
ATOM 645 O O . VAL A 1 89 ? 7.050 -3.426 -6.827 1.00 98.25 89 VAL A O 1
ATOM 648 N N . ARG A 1 90 ? 4.959 -4.188 -6.538 1.00 98.00 90 ARG A N 1
ATOM 649 C CA . ARG A 1 90 ? 5.265 -5.561 -6.970 1.00 98.00 90 ARG A CA 1
ATOM 650 C C . ARG A 1 90 ? 5.681 -5.624 -8.438 1.00 98.00 90 ARG A C 1
ATOM 652 O O . ARG A 1 90 ? 6.640 -6.324 -8.755 1.00 98.00 90 ARG A O 1
ATOM 659 N N . ALA A 1 91 ? 5.010 -4.887 -9.319 1.00 97.94 91 ALA A N 1
ATOM 660 C CA . ALA A 1 91 ? 5.380 -4.798 -10.729 1.00 97.94 91 ALA A CA 1
ATOM 661 C C . ALA A 1 91 ? 6.786 -4.199 -10.905 1.00 97.94 91 ALA A C 1
ATOM 663 O O . ALA A 1 91 ? 7.608 -4.762 -11.630 1.00 97.94 91 ALA A O 1
ATOM 664 N N . GLY A 1 92 ? 7.101 -3.128 -10.168 1.00 98.06 92 GLY A N 1
ATOM 665 C CA . GLY A 1 92 ? 8.441 -2.537 -10.146 1.00 98.06 92 GLY A CA 1
ATOM 666 C C . GLY A 1 92 ? 9.516 -3.517 -9.668 1.00 98.06 92 GLY A C 1
ATOM 667 O O . GLY A 1 92 ? 10.580 -3.616 -10.280 1.00 98.06 92 GLY A O 1
ATOM 668 N N . LEU A 1 93 ? 9.227 -4.312 -8.631 1.00 97.31 93 LEU A N 1
ATOM 669 C CA . LEU A 1 93 ? 10.134 -5.363 -8.157 1.00 97.31 93 LEU A CA 1
ATOM 670 C C . LEU A 1 93 ? 10.369 -6.442 -9.223 1.00 97.31 93 LEU A C 1
ATOM 672 O O . LEU A 1 93 ? 11.501 -6.887 -9.412 1.00 97.31 93 LEU A O 1
ATOM 676 N N . THR A 1 94 ? 9.319 -6.857 -9.930 1.00 97.38 94 THR A N 1
ATOM 677 C CA . THR A 1 94 ? 9.430 -7.816 -11.036 1.00 97.38 94 THR A CA 1
ATOM 678 C C . THR A 1 94 ? 10.309 -7.267 -12.158 1.00 97.38 94 THR A C 1
ATOM 680 O O . THR A 1 94 ? 11.195 -7.977 -12.629 1.00 97.38 94 THR A O 1
ATOM 683 N N . GLN A 1 95 ? 10.137 -5.998 -12.540 1.00 96.56 95 GLN A N 1
ATOM 684 C CA . GLN A 1 95 ? 10.975 -5.340 -13.547 1.00 96.56 95 GLN A CA 1
ATOM 685 C C . GLN A 1 95 ? 12.445 -5.254 -13.107 1.00 96.56 95 GLN A C 1
ATOM 687 O O . GLN A 1 95 ? 13.338 -5.594 -13.881 1.00 96.56 95 GLN A O 1
ATOM 692 N N . ALA A 1 96 ? 12.706 -4.860 -11.857 1.00 95.56 96 ALA A N 1
ATOM 693 C CA . ALA A 1 96 ? 14.061 -4.804 -11.312 1.00 95.56 96 ALA A CA 1
ATOM 694 C C . ALA A 1 96 ? 14.740 -6.184 -11.312 1.00 95.56 96 ALA A C 1
ATOM 696 O O . ALA A 1 96 ? 15.917 -6.300 -11.640 1.00 95.56 96 ALA A O 1
ATOM 697 N N . ARG A 1 97 ? 13.990 -7.249 -11.001 1.00 94.88 97 ARG A N 1
ATOM 698 C CA . ARG A 1 97 ? 14.491 -8.629 -11.079 1.00 94.88 97 ARG A CA 1
ATOM 699 C C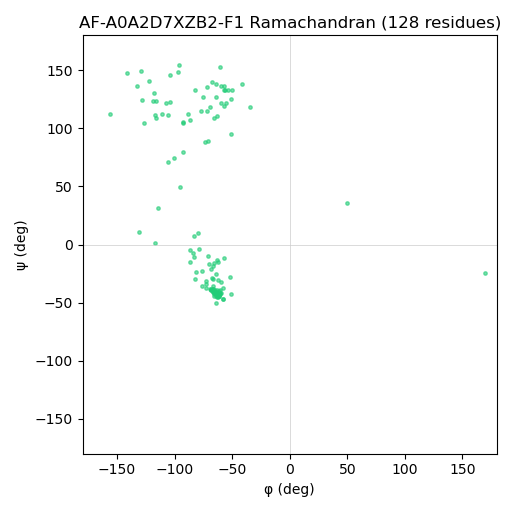 . ARG A 1 97 ? 14.736 -9.083 -12.515 1.00 94.88 97 ARG A C 1
ATOM 701 O O . ARG A 1 97 ? 15.724 -9.765 -12.759 1.00 94.88 97 ARG A O 1
ATOM 708 N N . ALA A 1 98 ? 13.880 -8.699 -13.462 1.00 95.31 98 ALA A N 1
ATOM 709 C CA . ALA A 1 98 ? 14.061 -9.029 -14.874 1.00 95.31 98 ALA A CA 1
ATOM 710 C C . ALA A 1 98 ? 15.350 -8.422 -15.455 1.00 95.31 98 ALA A C 1
ATOM 712 O O . ALA A 1 98 ? 15.977 -9.042 -16.307 1.00 95.31 98 ALA A O 1
ATOM 713 N N . ALA A 1 99 ? 15.792 -7.265 -14.948 1.00 93.75 99 ALA A N 1
ATOM 714 C CA . ALA A 1 99 ? 17.055 -6.640 -15.349 1.00 93.75 99 ALA A CA 1
ATOM 715 C C . ALA A 1 99 ? 18.311 -7.450 -14.964 1.00 93.75 99 ALA A C 1
ATOM 717 O O . ALA A 1 99 ? 19.387 -7.192 -15.496 1.00 93.75 99 ALA A O 1
ATOM 718 N N . LEU A 1 100 ? 18.192 -8.429 -14.058 1.00 93.19 100 LEU A N 1
ATOM 719 C CA . LEU A 1 100 ? 19.280 -9.348 -13.700 1.00 93.19 100 LEU A CA 1
ATOM 720 C C . LEU A 1 100 ? 19.399 -10.534 -14.673 1.00 93.19 100 LEU A C 1
ATOM 722 O O . LEU A 1 100 ? 20.359 -11.299 -14.591 1.00 93.19 100 LEU A O 1
ATOM 726 N N . LEU A 1 101 ? 18.417 -10.723 -15.558 1.00 96.25 101 LEU A N 1
ATOM 727 C CA . LEU A 1 101 ? 18.383 -11.814 -16.528 1.00 96.25 101 LEU A CA 1
ATOM 728 C C . LEU A 1 101 ? 18.926 -11.347 -17.890 1.00 96.25 101 LEU A C 1
ATOM 730 O O . LEU A 1 101 ? 18.829 -10.162 -18.218 1.00 96.25 101 LEU A O 1
ATOM 734 N N . PRO A 1 102 ? 19.462 -12.261 -18.722 1.00 94.56 102 PRO A N 1
ATOM 735 C CA . PRO A 1 102 ? 19.784 -11.945 -20.109 1.00 94.56 102 PRO A CA 1
ATOM 736 C C . PRO A 1 102 ? 18.545 -11.432 -20.852 1.00 94.56 102 PRO A C 1
ATOM 738 O O . PRO A 1 102 ? 17.478 -12.043 -20.781 1.00 94.56 102 PRO A O 1
ATOM 741 N N . SER A 1 103 ? 18.688 -10.329 -21.584 1.00 92.56 103 SER A N 1
ATOM 742 C CA . SER A 1 103 ? 17.627 -9.770 -22.421 1.00 92.56 103 SER A CA 1
ATOM 743 C C . SER A 1 103 ? 17.884 -10.074 -23.895 1.00 92.56 103 SER A C 1
ATOM 745 O O . SER A 1 103 ? 19.023 -10.132 -24.356 1.00 92.56 103 SER A O 1
ATOM 747 N N . THR A 1 104 ? 16.808 -10.285 -24.647 1.00 95.00 104 THR A N 1
ATOM 748 C CA . THR A 1 104 ? 16.857 -10.484 -26.098 1.00 95.00 104 THR A CA 1
ATOM 749 C C . THR A 1 104 ? 16.071 -9.374 -26.768 1.00 95.00 104 THR A C 1
ATOM 751 O O . THR A 1 104 ? 14.886 -9.197 -26.481 1.00 95.00 104 THR A O 1
ATOM 754 N N . THR A 1 105 ? 16.708 -8.640 -27.673 1.00 93.31 105 THR A N 1
ATOM 755 C CA . THR A 1 105 ? 16.056 -7.619 -28.493 1.00 93.31 105 THR A CA 1
ATOM 756 C C . THR A 1 105 ? 16.259 -7.957 -29.964 1.00 93.31 105 THR A C 1
ATOM 758 O O . THR A 1 105 ? 17.319 -8.428 -30.369 1.00 93.31 105 THR A O 1
ATOM 761 N N . ALA A 1 106 ? 15.221 -7.746 -30.768 1.00 95.38 106 ALA A N 1
ATOM 762 C CA . ALA A 1 106 ? 15.295 -7.848 -32.217 1.00 95.38 106 ALA A CA 1
ATOM 763 C C . ALA A 1 106 ? 15.003 -6.464 -32.788 1.00 95.38 106 ALA A C 1
ATOM 765 O O . ALA A 1 106 ? 13.966 -5.872 -32.491 1.00 95.38 106 ALA A O 1
ATOM 766 N N . SER A 1 107 ? 15.927 -5.936 -33.582 1.00 92.75 107 SER A N 1
ATOM 767 C CA . SER A 1 107 ? 15.771 -4.652 -34.255 1.00 92.75 107 SER A CA 1
ATOM 768 C C . SER A 1 107 ? 16.075 -4.804 -35.741 1.00 92.75 107 SER A C 1
ATOM 770 O O . SER A 1 107 ? 16.867 -5.647 -36.156 1.00 92.75 107 SER A O 1
ATOM 772 N N . SER A 1 108 ? 15.405 -3.990 -36.553 1.00 94.44 108 SER A N 1
ATOM 773 C CA . SER A 1 108 ? 15.675 -3.860 -37.982 1.00 94.44 108 SER A CA 1
ATOM 774 C C . SER A 1 108 ? 15.747 -2.375 -38.313 1.00 94.44 108 SER A C 1
ATOM 776 O O . SER A 1 108 ? 14.951 -1.584 -37.807 1.00 94.44 108 SER A O 1
ATOM 778 N N . SER A 1 109 ? 16.733 -1.981 -39.109 1.00 92.31 109 SER A N 1
ATOM 779 C CA . SER A 1 109 ? 16.886 -0.607 -39.575 1.00 92.31 109 SER A CA 1
ATOM 780 C C . SER A 1 109 ? 17.345 -0.607 -41.028 1.00 92.31 109 SER A C 1
ATOM 782 O O . SER A 1 109 ? 18.062 -1.502 -41.471 1.00 92.31 109 SER A O 1
ATOM 784 N N . ALA A 1 110 ? 16.906 0.401 -41.778 1.00 91.81 110 ALA A N 1
ATOM 785 C CA . ALA A 1 110 ? 17.373 0.689 -43.125 1.00 91.81 110 ALA A CA 1
ATOM 786 C C . ALA A 1 110 ? 17.767 2.166 -43.165 1.00 91.81 110 ALA A C 1
ATOM 788 O O . ALA A 1 110 ? 16.970 3.030 -42.802 1.00 91.81 110 ALA A O 1
ATOM 789 N N . GLN A 1 111 ? 19.004 2.453 -43.562 1.00 88.75 111 GLN A N 1
ATOM 790 C CA . GLN A 1 111 ? 19.496 3.816 -43.737 1.00 88.75 111 GLN A CA 1
ATOM 791 C C . GLN A 1 111 ? 19.884 4.007 -45.199 1.00 88.75 111 GLN A C 1
ATOM 793 O O . GLN A 1 111 ? 20.597 3.182 -45.767 1.00 88.75 111 GLN A O 1
ATOM 798 N N . TYR A 1 112 ? 19.406 5.093 -45.803 1.00 85.94 112 TYR A N 1
ATOM 799 C CA . TYR A 1 112 ? 19.810 5.517 -47.136 1.00 85.94 112 TYR A CA 1
ATOM 800 C C . TYR A 1 112 ? 20.486 6.877 -47.020 1.00 85.94 112 TYR A C 1
ATOM 802 O O . TYR A 1 112 ? 19.838 7.870 -46.695 1.00 85.94 112 TYR A O 1
ATOM 810 N N . VAL A 1 113 ? 21.793 6.910 -47.262 1.00 87.06 113 VAL A N 1
ATOM 811 C CA . VAL A 1 113 ? 22.573 8.145 -47.332 1.00 87.06 113 VAL A CA 1
ATOM 812 C C . VAL A 1 113 ? 22.921 8.371 -48.796 1.00 87.06 113 VAL A C 1
ATOM 814 O O . VAL A 1 113 ? 23.541 7.514 -49.425 1.00 87.06 113 VAL A O 1
ATOM 817 N N . ARG A 1 114 ? 22.510 9.515 -49.351 1.00 81.88 114 ARG A N 1
ATOM 818 C CA . ARG A 1 114 ? 23.124 10.031 -50.576 1.00 81.88 114 ARG A CA 1
ATOM 819 C C . ARG A 1 114 ? 24.301 10.891 -50.163 1.00 81.88 114 ARG A C 1
ATOM 821 O O . ARG A 1 114 ? 24.093 11.942 -49.568 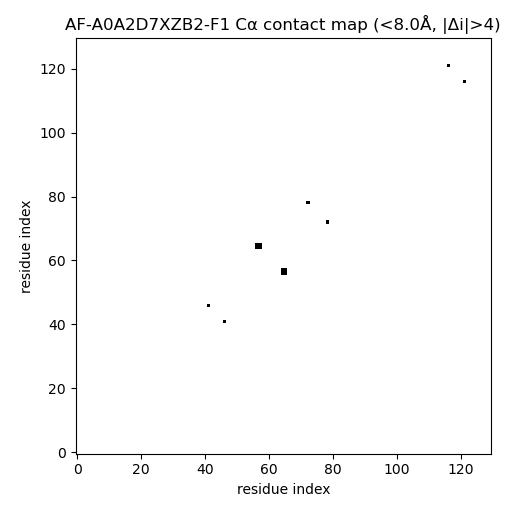1.00 81.88 114 ARG A O 1
ATOM 828 N N . ASP A 1 115 ? 25.500 10.425 -50.480 1.00 78.06 115 ASP A N 1
ATOM 829 C CA . ASP A 1 115 ? 26.706 11.236 -50.407 1.00 78.06 115 ASP A CA 1
ATOM 830 C C . ASP A 1 115 ? 26.941 11.884 -51.785 1.00 78.06 115 ASP A C 1
ATOM 832 O O . ASP A 1 115 ? 27.313 11.181 -52.729 1.00 78.06 115 ASP A O 1
ATOM 836 N N . PRO A 1 116 ? 26.660 13.190 -51.955 1.00 68.25 116 PRO A N 1
ATOM 837 C CA . PRO A 1 116 ? 26.893 13.879 -53.220 1.00 68.25 116 PRO A CA 1
ATOM 838 C C . PRO A 1 116 ? 28.386 14.090 -53.520 1.00 68.25 116 PRO A C 1
ATOM 840 O O . PRO A 1 116 ? 28.712 14.452 -54.642 1.00 68.25 116 PRO A O 1
ATOM 843 N N . SER A 1 117 ? 29.300 13.834 -52.572 1.00 67.69 117 SER A N 1
ATOM 844 C CA . SER A 1 117 ? 30.744 14.036 -52.771 1.00 67.69 117 SER A CA 1
ATOM 845 C C . SER A 1 117 ? 31.442 12.927 -53.580 1.00 67.69 117 SER A C 1
ATOM 847 O O . SER A 1 117 ? 32.621 13.049 -53.901 1.00 67.69 117 SER A O 1
ATOM 849 N N . PHE A 1 118 ? 30.716 11.866 -53.961 1.00 62.34 118 PHE A N 1
ATOM 850 C CA . PHE A 1 118 ? 31.214 10.733 -54.758 1.00 62.34 118 PHE A CA 1
ATOM 851 C C . PHE A 1 118 ? 30.556 10.623 -56.150 1.00 62.34 118 PHE A C 1
ATOM 853 O O . PHE A 1 118 ? 30.382 9.527 -56.690 1.00 62.34 118 PHE A O 1
ATOM 860 N N . ALA A 1 119 ? 30.176 11.748 -56.759 1.00 64.69 119 ALA A N 1
ATOM 861 C CA . ALA A 1 119 ? 29.802 11.781 -58.171 1.00 64.69 119 ALA A CA 1
ATOM 862 C C . ALA A 1 119 ? 31.068 11.705 -59.057 1.00 64.69 119 ALA A C 1
ATOM 864 O O . ALA A 1 119 ? 31.990 12.505 -58.873 1.00 64.69 119 ALA A O 1
ATOM 865 N N . PRO A 1 120 ? 31.159 10.769 -60.026 1.00 57.91 120 PRO A N 1
ATOM 866 C CA . PRO A 1 120 ? 32.253 10.766 -60.987 1.00 57.91 120 PRO A CA 1
ATOM 867 C C . PRO A 1 120 ? 32.018 11.906 -61.986 1.00 57.91 120 PRO A C 1
ATOM 869 O O . PRO A 1 120 ? 31.366 11.716 -63.011 1.00 57.91 120 PRO A O 1
ATOM 872 N N . GLY A 1 121 ? 32.508 13.099 -61.647 1.00 60.12 121 GLY A N 1
ATOM 873 C CA . GLY A 1 121 ? 32.372 14.289 -62.489 1.00 60.12 121 GLY A CA 1
ATOM 874 C C . GLY A 1 121 ? 32.763 15.616 -61.842 1.00 60.12 121 GLY A C 1
ATOM 875 O O . GLY A 1 121 ? 33.179 16.516 -62.564 1.00 60.12 121 GLY A O 1
ATOM 876 N N . ASP A 1 122 ? 32.727 15.736 -60.514 1.00 53.19 122 ASP A N 1
ATOM 877 C CA . ASP A 1 122 ? 32.712 17.066 -59.894 1.00 53.19 122 ASP A CA 1
ATOM 878 C C . ASP A 1 122 ? 34.068 17.416 -59.258 1.00 53.19 122 ASP A C 1
ATOM 880 O O . ASP A 1 122 ? 34.226 17.469 -58.040 1.00 53.19 122 ASP A O 1
ATOM 884 N N . VAL A 1 123 ? 35.076 17.670 -60.099 1.00 57.69 123 VAL A N 1
ATOM 885 C CA . VAL A 1 123 ? 36.131 18.630 -59.734 1.00 57.69 123 VAL A CA 1
ATOM 886 C C . VAL A 1 123 ? 35.692 19.977 -60.293 1.00 57.69 123 VAL A C 1
ATOM 888 O O . VAL A 1 123 ? 36.155 20.394 -61.349 1.00 57.69 123 VAL A O 1
ATOM 891 N N . GLU A 1 124 ? 34.786 20.652 -59.592 1.00 55.34 124 GLU A N 1
ATOM 892 C CA . GLU A 1 124 ? 34.582 22.086 -59.780 1.00 55.34 124 GLU A CA 1
ATOM 893 C C . GLU A 1 124 ? 34.688 22.765 -58.418 1.00 55.34 124 GLU A C 1
ATOM 895 O O . GLU A 1 124 ? 33.849 22.642 -57.527 1.00 55.34 124 GLU A O 1
ATOM 900 N N . THR A 1 125 ? 35.838 23.403 -58.251 1.00 57.91 125 THR A N 1
ATOM 901 C CA . THR A 1 125 ? 36.171 24.330 -57.184 1.00 57.91 125 THR A CA 1
ATOM 902 C C . THR A 1 125 ? 35.171 25.477 -57.158 1.00 57.91 125 THR A C 1
ATOM 904 O O . THR A 1 125 ? 35.160 26.266 -58.095 1.00 57.91 125 THR A O 1
ATOM 907 N N . ASP A 1 126 ? 34.439 25.647 -56.059 1.00 46.59 126 ASP A N 1
ATOM 908 C CA . ASP A 1 126 ? 34.252 26.995 -55.528 1.00 46.59 126 ASP A CA 1
ATOM 909 C C . ASP A 1 126 ? 33.930 26.983 -54.032 1.00 46.59 126 ASP A C 1
ATOM 911 O O . ASP A 1 126 ? 32.890 26.519 -53.563 1.00 46.59 126 ASP A O 1
ATOM 915 N N . VAL A 1 127 ? 34.888 27.501 -53.270 1.00 56.50 127 VAL A N 1
ATOM 916 C CA . V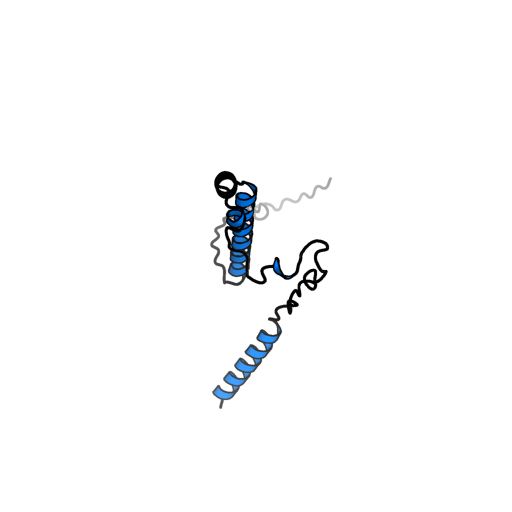AL A 1 127 ? 34.735 27.862 -51.866 1.00 56.50 127 VAL A CA 1
ATOM 917 C C . VAL A 1 127 ? 34.198 29.286 -51.866 1.00 56.50 127 VAL A C 1
ATOM 919 O O . VAL A 1 127 ? 34.956 30.213 -52.137 1.00 56.50 127 VAL A O 1
ATOM 922 N N . TYR A 1 128 ? 32.922 29.479 -51.530 1.00 50.09 128 TYR A N 1
ATOM 923 C CA . TYR A 1 128 ? 32.419 30.810 -51.197 1.00 50.09 128 TYR A CA 1
ATOM 924 C C . TYR A 1 128 ? 31.952 30.862 -49.744 1.00 50.09 128 TYR A C 1
ATOM 926 O O . TYR A 1 128 ? 30.944 30.276 -49.355 1.00 50.09 128 TYR A O 1
ATOM 934 N N . SER A 1 129 ? 32.752 31.572 -48.951 1.00 49.66 129 SER A N 1
ATOM 935 C CA . SER A 1 129 ? 32.452 32.025 -47.598 1.00 49.66 129 SER A CA 1
ATOM 936 C C . SER A 1 129 ? 31.624 33.308 -47.677 1.00 49.66 129 SER A C 1
ATOM 938 O O . SER A 1 129 ? 32.017 34.244 -48.376 1.00 49.66 129 SER A O 1
ATOM 940 N N . LEU A 1 130 ? 30.540 33.375 -46.905 1.00 47.16 130 LEU A N 1
ATOM 941 C CA . LEU A 1 130 ? 29.976 34.614 -46.364 1.00 47.16 130 LEU A CA 1
ATOM 942 C C . LEU A 1 130 ? 29.871 34.458 -44.849 1.00 47.16 130 LEU A C 1
ATOM 944 O O . LEU A 1 130 ? 29.421 33.373 -44.416 1.00 47.16 130 LEU A O 1
#